Protein AF-A0A0K0EVE9-F1 (afdb_monomer_lite)

Secondary structure (DSSP, 8-state):
--------HHHHHHHHHHHHHHHHHHHHHIIIIIHHHHHHHHHHHHS-GGG-TTHHHHHHHHHHHHHHHHHHHHHHHSHHHHHHHHHHHHHHHTTSS--------HHHHHHHHHHHHHHHHHHHHS--

pLDDT: mean 76.62, std 13.58, range [41.25, 90.31]

Structure (mmCIF, N/CA/C/O backbone):
data_AF-A0A0K0EVE9-F1
#
_entry.id   AF-A0A0K0EVE9-F1
#
loop_
_atom_site.group_PDB
_atom_site.id
_atom_site.type_symbol
_atom_site.label_atom_id
_atom_site.label_alt_id
_at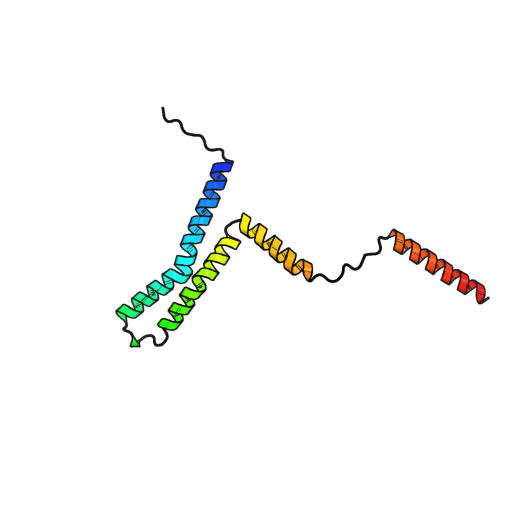om_site.label_comp_id
_atom_site.label_asym_id
_atom_site.label_entity_id
_atom_site.label_seq_id
_atom_site.pdbx_PDB_ins_code
_atom_site.Cartn_x
_atom_site.Cartn_y
_atom_site.Cartn_z
_atom_site.occupancy
_atom_site.B_iso_or_equiv
_atom_site.auth_seq_id
_atom_site.auth_comp_id
_atom_site.auth_asym_id
_atom_site.auth_atom_id
_atom_site.pdbx_PDB_model_num
ATOM 1 N N . MET A 1 1 ? -26.402 35.924 -3.693 1.00 41.25 1 MET A N 1
ATOM 2 C CA . MET A 1 1 ? -26.309 35.296 -2.356 1.00 41.25 1 MET A CA 1
ATOM 3 C C . MET A 1 1 ? -25.661 33.930 -2.513 1.00 41.25 1 MET A C 1
ATOM 5 O O . MET A 1 1 ? -26.266 33.053 -3.114 1.00 41.25 1 MET A O 1
ATOM 9 N N . LYS A 1 2 ? -24.405 33.773 -2.079 1.00 42.84 2 LYS A N 1
ATOM 10 C CA . LYS A 1 2 ? -23.752 32.460 -2.002 1.00 42.84 2 LYS A CA 1
ATOM 11 C C . LYS A 1 2 ? -24.216 31.809 -0.702 1.00 42.84 2 LYS A C 1
ATOM 13 O O . LYS A 1 2 ? -23.848 32.276 0.367 1.00 42.84 2 LYS A O 1
ATOM 18 N N . ASN A 1 3 ? -25.044 30.775 -0.805 1.00 46.72 3 ASN A N 1
ATOM 19 C CA . ASN A 1 3 ? -25.341 29.902 0.325 1.00 46.72 3 ASN A CA 1
ATOM 20 C C . ASN A 1 3 ? -24.094 29.055 0.585 1.00 46.72 3 ASN A C 1
ATOM 22 O O . ASN A 1 3 ? -23.925 27.988 -0.004 1.00 46.72 3 ASN A O 1
ATOM 26 N N . GLU A 1 4 ? -23.178 29.561 1.407 1.00 52.81 4 GLU A N 1
ATOM 27 C CA . GLU A 1 4 ? -22.106 28.739 1.950 1.00 52.81 4 GLU A CA 1
ATOM 28 C C . GLU A 1 4 ? -22.746 27.740 2.912 1.00 52.81 4 GLU A C 1
ATOM 30 O O . GLU A 1 4 ? -23.161 28.078 4.016 1.00 52.81 4 GLU A O 1
ATOM 35 N N . ILE A 1 5 ? -22.892 26.498 2.449 1.00 59.31 5 ILE A N 1
ATOM 36 C CA . ILE A 1 5 ? -23.259 25.370 3.299 1.00 59.31 5 ILE A CA 1
ATOM 37 C C . ILE A 1 5 ? -22.110 25.208 4.293 1.00 59.31 5 ILE A C 1
ATOM 39 O O . ILE A 1 5 ? -21.059 24.643 3.977 1.00 59.31 5 ILE A O 1
ATOM 43 N N . GLU A 1 6 ? -22.288 25.773 5.481 1.00 63.25 6 GLU A N 1
ATOM 44 C CA . GLU A 1 6 ? -21.277 25.790 6.522 1.00 63.25 6 GLU A CA 1
ATOM 45 C C . GLU A 1 6 ? -21.091 24.361 7.055 1.00 63.25 6 GLU A C 1
ATOM 47 O O . GLU A 1 6 ? -21.833 23.858 7.899 1.00 63.25 6 GLU A O 1
ATOM 52 N N . MET A 1 7 ? -20.119 23.637 6.492 1.00 67.81 7 MET A N 1
ATOM 53 C CA . MET A 1 7 ? -19.793 22.292 6.956 1.00 67.81 7 MET A CA 1
ATOM 54 C C . MET A 1 7 ? -19.325 22.336 8.413 1.00 67.81 7 MET A C 1
ATOM 56 O O . MET A 1 7 ? -18.347 23.016 8.739 1.00 67.81 7 MET A O 1
ATOM 60 N N . SER A 1 8 ? -19.971 21.526 9.259 1.00 79.25 8 SER A N 1
ATOM 61 C CA . SER A 1 8 ? -19.568 21.296 10.649 1.00 79.25 8 SER A CA 1
ATOM 62 C C . SER A 1 8 ? -18.069 20.983 10.758 1.00 79.25 8 SER A C 1
ATOM 64 O O . SER A 1 8 ? -17.505 20.244 9.944 1.00 79.25 8 SER A O 1
ATOM 66 N N . SER A 1 9 ? -17.418 21.502 11.803 1.00 79.31 9 SER A N 1
ATOM 67 C CA . SER A 1 9 ? -15.989 21.290 12.088 1.00 79.31 9 SER A CA 1
ATOM 68 C C . SER A 1 9 ? -15.593 19.807 12.120 1.00 79.31 9 SER A C 1
ATOM 70 O O . SER A 1 9 ? -14.509 19.441 11.662 1.00 79.31 9 SER A O 1
ATOM 72 N N . LYS A 1 10 ? -16.499 18.927 12.569 1.00 80.69 10 LYS A N 1
ATOM 73 C CA . LYS A 1 10 ? -16.309 17.466 12.556 1.00 80.69 10 LYS A CA 1
ATOM 74 C C . LYS A 1 10 ? -16.220 16.903 11.135 1.00 80.69 10 LYS A C 1
ATOM 76 O O . LYS A 1 10 ? -15.371 16.054 10.869 1.00 80.69 10 LYS A O 1
ATOM 81 N N . THR A 1 11 ? -17.048 17.400 10.218 1.00 82.62 11 THR A N 1
ATOM 82 C CA . THR A 1 11 ? -17.057 16.992 8.807 1.00 82.62 11 THR A CA 1
ATOM 83 C C . THR A 1 11 ? -15.786 17.445 8.097 1.00 82.62 11 THR A C 1
ATOM 85 O O . THR A 1 11 ? -15.183 16.658 7.372 1.00 82.62 11 THR A O 1
ATOM 88 N N . LYS A 1 12 ? -15.311 18.669 8.370 1.00 82.75 12 LYS A N 1
ATOM 89 C CA . LYS A 1 12 ? -14.039 19.180 7.826 1.00 82.75 12 LYS A CA 1
ATOM 90 C C . LYS A 1 12 ? -12.844 18.331 8.273 1.00 82.75 12 LYS A C 1
ATOM 92 O O . LYS A 1 12 ? -11.998 17.982 7.453 1.00 82.75 12 LYS A O 1
ATOM 97 N N . LEU A 1 13 ? -12.793 17.942 9.549 1.00 85.50 13 LEU A N 1
ATOM 98 C CA . LEU A 1 13 ? -11.741 17.063 10.074 1.00 85.50 13 LEU A CA 1
ATOM 99 C C . LEU A 1 13 ? -11.790 15.659 9.458 1.00 85.50 13 LEU A C 1
ATOM 101 O O . LEU A 1 13 ? -10.747 15.113 9.095 1.00 85.50 13 LEU A O 1
ATOM 105 N N . ALA A 1 14 ? -12.988 15.088 9.308 1.00 83.81 14 ALA A N 1
ATOM 106 C CA . ALA A 1 14 ? -13.169 13.790 8.665 1.00 83.81 14 ALA A CA 1
ATOM 107 C C . ALA A 1 14 ? -12.737 13.823 7.190 1.00 83.81 14 ALA A C 1
ATOM 109 O O . ALA A 1 14 ? -11.978 12.955 6.761 1.00 83.81 14 ALA A O 1
ATOM 110 N N . ALA A 1 15 ? -13.146 14.855 6.447 1.00 85.25 15 ALA A N 1
ATOM 111 C CA . ALA A 1 15 ? -12.751 15.060 5.058 1.00 85.25 15 ALA A CA 1
ATOM 112 C C . ALA A 1 15 ? -11.231 15.221 4.925 1.00 85.25 15 ALA A C 1
ATOM 114 O O . ALA A 1 15 ? -10.613 14.524 4.129 1.00 85.25 15 ALA A O 1
ATOM 115 N N . ASN A 1 16 ? -10.600 16.049 5.764 1.00 87.88 16 ASN A N 1
ATOM 116 C CA . ASN A 1 16 ? -9.149 16.233 5.738 1.00 87.88 16 ASN A CA 1
ATOM 117 C C . ASN A 1 16 ? -8.392 14.927 6.047 1.00 87.88 16 ASN A C 1
ATOM 119 O O . ASN A 1 16 ? -7.428 14.575 5.368 1.00 87.88 16 ASN A O 1
ATOM 123 N N . SER A 1 17 ? -8.854 14.160 7.041 1.00 85.06 17 SER A N 1
ATOM 124 C CA . SER A 1 17 ? -8.265 12.855 7.360 1.00 85.06 17 SER A CA 1
ATOM 125 C C . SER A 1 17 ? -8.426 11.854 6.215 1.00 85.06 17 SER A C 1
ATOM 127 O O . SER A 1 17 ? -7.517 11.052 5.981 1.00 85.06 17 SER A O 1
ATOM 129 N N . PHE A 1 18 ? -9.561 11.876 5.516 1.00 87.06 18 PHE A N 1
ATOM 130 C CA . PHE A 1 18 ? -9.809 11.021 4.361 1.00 87.06 18 PHE A CA 1
ATOM 131 C C . PHE A 1 18 ? -8.907 11.406 3.186 1.00 87.06 18 PHE A C 1
ATOM 133 O O . PHE A 1 18 ? -8.189 10.550 2.678 1.00 87.06 18 PHE A O 1
ATOM 140 N N . THR A 1 19 ? -8.850 12.690 2.827 1.00 88.75 19 THR A N 1
ATOM 141 C CA . THR A 1 19 ? -7.995 13.204 1.748 1.00 88.75 19 THR A CA 1
ATOM 142 C C . THR A 1 19 ? -6.526 12.894 2.005 1.00 88.75 19 THR A C 1
ATOM 144 O O . THR A 1 19 ? -5.839 12.383 1.124 1.00 88.75 19 THR A O 1
ATOM 147 N N . ARG A 1 20 ? -6.039 13.113 3.233 1.00 88.19 20 ARG A N 1
ATOM 148 C CA . ARG A 1 20 ? -4.669 12.744 3.610 1.00 88.19 20 ARG A CA 1
ATOM 149 C C . ARG A 1 20 ? -4.421 11.248 3.433 1.00 88.19 20 ARG A C 1
ATOM 151 O O . ARG A 1 20 ? -3.375 10.863 2.921 1.00 88.19 20 ARG A O 1
ATOM 158 N N . SER A 1 21 ? -5.373 10.413 3.847 1.00 86.38 21 SER A N 1
ATOM 159 C CA . SER A 1 21 ? -5.256 8.961 3.696 1.00 86.38 21 SER A CA 1
ATOM 160 C C . SER A 1 21 ? -5.196 8.566 2.224 1.00 86.38 21 SER A C 1
ATOM 162 O O . SER A 1 21 ? -4.306 7.810 1.852 1.00 86.38 21 SER A O 1
ATOM 164 N N . PHE A 1 22 ? -6.075 9.145 1.401 1.00 88.12 22 PHE A N 1
ATOM 165 C CA . PHE A 1 22 ? -6.144 8.927 -0.040 1.00 88.12 22 PHE A CA 1
ATOM 166 C C . PHE A 1 22 ? -4.823 9.276 -0.737 1.00 88.12 22 PHE A C 1
ATOM 168 O O . PHE A 1 22 ? -4.278 8.452 -1.472 1.00 88.12 22 PHE A O 1
ATOM 175 N N . ILE A 1 23 ? -4.263 10.453 -0.434 1.00 89.12 23 ILE A N 1
ATOM 176 C CA . ILE A 1 23 ? -2.971 10.898 -0.972 1.00 89.12 23 ILE A CA 1
ATOM 177 C C . ILE A 1 23 ? -1.865 9.909 -0.599 1.00 89.12 23 ILE A C 1
ATOM 179 O O . ILE A 1 23 ? -1.086 9.517 -1.461 1.00 89.12 23 ILE A O 1
ATOM 183 N N . ILE A 1 24 ? -1.807 9.458 0.657 1.00 88.81 24 ILE A N 1
ATOM 184 C CA . ILE A 1 24 ? -0.780 8.504 1.101 1.00 88.81 24 ILE A CA 1
ATOM 185 C C . ILE A 1 24 ? -0.948 7.152 0.393 1.00 88.81 24 ILE A C 1
ATOM 187 O O . ILE A 1 24 ? 0.040 6.593 -0.082 1.00 88.81 24 ILE A O 1
ATOM 191 N N . THR A 1 25 ? -2.178 6.641 0.266 1.00 87.06 25 THR A N 1
ATOM 192 C CA . THR A 1 25 ? -2.450 5.392 -0.468 1.00 87.06 25 THR A CA 1
ATOM 193 C C . THR A 1 25 ? -2.117 5.469 -1.951 1.00 87.06 25 THR A C 1
ATOM 195 O O . THR A 1 25 ? -1.794 4.440 -2.524 1.00 87.06 25 THR A O 1
ATOM 198 N N . ALA A 1 26 ? -2.158 6.649 -2.571 1.00 86.25 26 ALA A N 1
ATOM 199 C CA . ALA A 1 26 ? -1.774 6.818 -3.970 1.00 86.25 26 ALA A CA 1
ATOM 200 C C . ALA A 1 26 ? -0.261 7.048 -4.139 1.00 86.25 26 ALA A C 1
ATOM 202 O O . ALA A 1 26 ? 0.371 6.451 -5.009 1.00 86.25 26 ALA A O 1
ATOM 203 N N . ALA A 1 27 ? 0.337 7.891 -3.294 1.00 89.06 27 ALA A N 1
ATOM 204 C CA . ALA A 1 27 ? 1.728 8.311 -3.431 1.00 89.06 27 ALA A CA 1
ATOM 205 C C . ALA A 1 27 ? 2.720 7.210 -3.037 1.00 89.06 27 ALA A C 1
ATOM 207 O O . ALA A 1 27 ? 3.693 6.965 -3.746 1.00 89.06 27 ALA A O 1
ATOM 208 N N . VAL A 1 28 ? 2.492 6.524 -1.915 1.00 88.44 28 VAL A N 1
ATOM 209 C CA . VAL A 1 28 ? 3.469 5.563 -1.379 1.00 88.44 28 VAL A CA 1
ATOM 210 C C . VAL A 1 28 ? 3.724 4.383 -2.333 1.00 88.44 28 VAL A C 1
ATOM 212 O O . VAL A 1 28 ? 4.893 4.090 -2.589 1.00 88.44 28 VAL A O 1
ATOM 215 N N . PRO A 1 29 ? 2.709 3.730 -2.931 1.00 87.38 29 PRO A N 1
ATOM 216 C CA . PRO A 1 29 ? 2.947 2.649 -3.892 1.00 87.38 29 PRO A CA 1
ATOM 217 C C . PRO A 1 29 ? 3.664 3.134 -5.152 1.00 87.38 29 PRO A C 1
ATOM 219 O O . PRO A 1 29 ? 4.504 2.418 -5.698 1.00 87.38 29 PRO A O 1
ATOM 222 N N . PHE A 1 30 ? 3.375 4.364 -5.590 1.00 88.50 30 PHE A N 1
ATOM 223 C CA . PHE A 1 30 ? 4.068 4.978 -6.715 1.00 88.50 30 PHE A CA 1
ATOM 224 C C . PHE A 1 30 ? 5.562 5.147 -6.423 1.00 88.50 30 PHE A C 1
ATOM 226 O O . PHE A 1 30 ? 6.383 4.748 -7.241 1.00 88.50 30 PHE A O 1
ATOM 233 N N . PHE A 1 31 ? 5.941 5.651 -5.247 1.00 89.25 31 PHE A N 1
ATOM 234 C CA . PHE A 1 31 ? 7.357 5.811 -4.902 1.00 89.25 31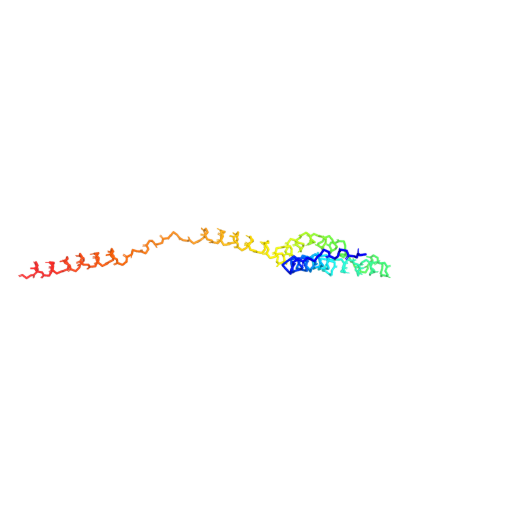 PHE A CA 1
ATOM 235 C C . PHE A 1 31 ? 8.080 4.483 -4.652 1.00 89.25 31 PHE A C 1
ATOM 237 O O . PHE A 1 31 ? 9.249 4.364 -5.004 1.00 89.25 31 PHE A O 1
ATOM 244 N N . ILE A 1 32 ? 7.411 3.484 -4.069 1.00 87.75 32 ILE A N 1
ATOM 245 C CA . ILE A 1 32 ? 8.052 2.201 -3.735 1.00 87.75 32 ILE A CA 1
ATOM 246 C C . ILE A 1 32 ? 8.151 1.271 -4.948 1.00 87.75 32 ILE A C 1
ATOM 248 O O . ILE A 1 32 ? 9.138 0.557 -5.082 1.00 87.75 32 ILE A O 1
ATOM 252 N N . VAL A 1 33 ? 7.142 1.248 -5.821 1.00 88.62 33 VAL A N 1
ATOM 253 C CA . VAL A 1 33 ? 7.083 0.312 -6.957 1.00 88.62 33 VAL A CA 1
ATOM 254 C C . VAL A 1 33 ? 7.191 1.045 -8.289 1.00 88.62 33 VAL A C 1
ATOM 256 O O . VAL A 1 33 ? 7.982 0.653 -9.142 1.00 88.62 33 VAL A O 1
ATOM 259 N N . GLY A 1 34 ? 6.438 2.131 -8.468 1.00 88.12 34 GLY A N 1
ATOM 260 C CA . GLY A 1 34 ? 6.404 2.884 -9.725 1.00 88.12 34 GLY A CA 1
ATOM 261 C C . GLY A 1 34 ? 7.743 3.531 -10.085 1.00 88.12 34 GLY A C 1
ATOM 262 O O . GLY A 1 34 ? 8.214 3.369 -11.208 1.00 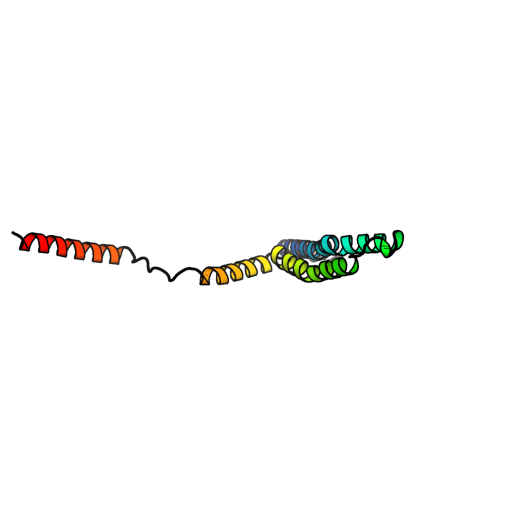88.12 34 GLY A O 1
ATOM 263 N N . LEU A 1 35 ? 8.388 4.216 -9.137 1.00 90.31 35 LEU A N 1
ATOM 264 C CA . LEU A 1 35 ? 9.651 4.917 -9.374 1.00 90.31 35 LEU A CA 1
ATOM 265 C C . LEU A 1 35 ? 10.795 3.945 -9.732 1.00 90.31 35 LEU A C 1
ATOM 267 O O . LEU A 1 35 ? 11.448 4.182 -10.749 1.00 90.31 35 LEU A O 1
ATOM 271 N N . PRO A 1 36 ? 11.015 2.820 -9.015 1.00 88.81 36 PRO A N 1
ATOM 272 C CA . PRO A 1 36 ? 12.004 1.827 -9.438 1.00 88.81 36 PRO A CA 1
ATOM 273 C C . PRO A 1 36 ? 11.727 1.241 -10.822 1.00 88.81 36 PRO A C 1
ATOM 275 O O . PRO A 1 36 ? 12.655 1.102 -11.612 1.00 88.81 36 PRO A O 1
ATOM 278 N N . LEU A 1 37 ? 10.464 0.940 -11.151 1.00 88.31 37 LEU A N 1
ATOM 279 C CA . LEU A 1 37 ? 10.097 0.439 -12.480 1.00 88.31 37 LEU A CA 1
ATOM 280 C C . LEU A 1 37 ? 10.370 1.469 -13.580 1.00 88.31 37 LEU A C 1
ATOM 282 O O . LEU A 1 37 ? 10.839 1.105 -14.658 1.00 88.31 37 LEU A O 1
ATOM 286 N N . PHE A 1 38 ? 10.115 2.748 -13.311 1.00 89.38 38 PHE A N 1
ATOM 287 C CA . PHE A 1 38 ? 10.409 3.832 -14.242 1.00 89.38 38 PHE A CA 1
ATOM 288 C C . PHE A 1 38 ? 11.916 3.968 -14.493 1.00 89.38 38 PHE A C 1
ATOM 290 O O . PHE A 1 38 ? 12.346 3.999 -15.644 1.00 89.38 38 PHE A O 1
ATOM 297 N N . VAL A 1 39 ? 12.726 3.955 -13.430 1.00 87.94 39 VAL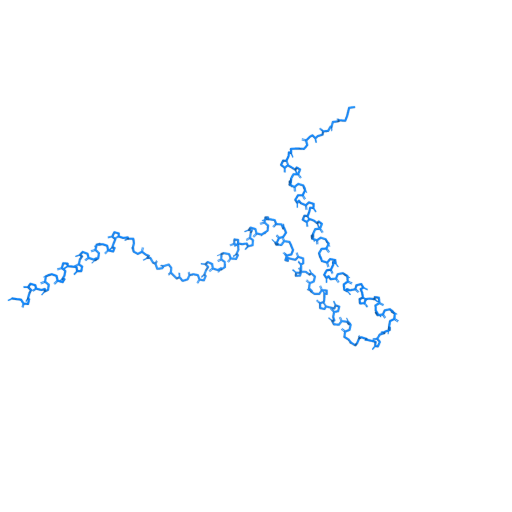 A N 1
ATOM 298 C CA . VAL A 1 39 ? 14.196 4.000 -13.525 1.00 87.94 39 VAL A CA 1
ATOM 299 C C . VAL A 1 39 ? 14.735 2.795 -14.295 1.00 87.94 39 VAL A C 1
ATOM 301 O O . VAL A 1 39 ? 15.526 2.961 -15.220 1.00 87.94 39 VAL A O 1
ATOM 304 N N . LEU A 1 40 ? 14.262 1.592 -13.967 1.00 85.06 40 LEU A N 1
ATOM 305 C CA . LEU A 1 40 ? 14.601 0.359 -14.679 1.00 85.06 40 LEU A CA 1
ATOM 306 C C . LEU A 1 40 ? 14.244 0.467 -16.172 1.00 85.06 40 LEU A C 1
ATOM 308 O O . LEU A 1 40 ? 15.047 0.124 -17.037 1.00 85.06 40 LEU A O 1
ATOM 312 N N . SER A 1 41 ? 13.071 1.010 -16.497 1.00 83.75 41 SER A N 1
ATOM 313 C CA . SER A 1 41 ? 12.648 1.202 -17.890 1.00 83.75 41 SER A CA 1
ATOM 314 C C . SER A 1 41 ? 13.580 2.150 -18.651 1.00 83.75 41 SER A C 1
ATOM 316 O O . SER A 1 41 ? 13.983 1.837 -19.768 1.00 83.75 41 SER A O 1
ATOM 318 N N . ILE A 1 42 ? 13.984 3.268 -18.037 1.00 87.44 42 ILE A N 1
ATOM 319 C CA . ILE A 1 42 ? 14.961 4.200 -18.618 1.00 87.44 42 ILE A CA 1
ATOM 320 C C . ILE A 1 42 ? 16.296 3.489 -18.854 1.00 87.44 42 ILE A C 1
ATOM 322 O O . ILE A 1 42 ? 16.815 3.519 -19.966 1.00 87.44 42 ILE A O 1
ATOM 326 N N . ILE A 1 43 ? 16.835 2.795 -17.849 1.00 84.44 43 ILE A N 1
ATOM 327 C CA . ILE A 1 43 ? 18.118 2.085 -17.976 1.00 84.44 43 ILE A CA 1
ATOM 328 C C . ILE A 1 43 ? 18.066 1.082 -19.133 1.00 84.44 43 ILE A C 1
ATOM 330 O O . ILE A 1 43 ? 18.985 1.040 -19.950 1.00 84.44 43 ILE A O 1
ATOM 334 N N . SER A 1 44 ? 16.967 0.334 -19.259 1.00 80.44 44 SER A N 1
ATOM 335 C CA . SER A 1 44 ? 16.779 -0.625 -20.349 1.00 80.44 44 SER A CA 1
ATOM 336 C C . SER A 1 44 ? 16.744 0.025 -21.737 1.00 80.44 44 SER A C 1
ATOM 338 O O . SER A 1 44 ? 17.152 -0.622 -22.702 1.00 80.44 44 SER A O 1
ATOM 340 N N . ILE A 1 45 ? 16.236 1.255 -21.859 1.00 83.25 45 ILE A N 1
ATOM 341 C CA . ILE A 1 45 ? 16.184 1.990 -23.131 1.00 83.25 45 ILE A CA 1
ATOM 342 C C . ILE A 1 45 ? 17.577 2.514 -23.505 1.00 83.25 45 ILE A C 1
ATOM 344 O O . ILE A 1 45 ? 17.991 2.363 -24.650 1.00 83.25 45 ILE A O 1
ATOM 348 N N . TYR A 1 46 ? 18.311 3.096 -22.550 1.00 84.62 46 TYR A N 1
ATOM 349 C CA . TYR A 1 46 ? 19.582 3.781 -22.825 1.00 84.62 46 TYR A CA 1
ATOM 350 C C . TYR A 1 46 ? 20.804 2.853 -22.879 1.00 84.62 46 TYR A C 1
ATOM 352 O O . TYR A 1 46 ? 21.710 3.093 -23.670 1.00 84.62 46 TYR A O 1
ATOM 360 N N . PHE A 1 47 ? 20.847 1.794 -22.065 1.00 80.62 47 PHE A N 1
ATOM 361 C CA . PHE A 1 47 ? 22.018 0.911 -21.944 1.00 80.62 47 PHE A CA 1
ATOM 362 C C . PHE A 1 47 ? 21.850 -0.439 -22.658 1.00 80.62 47 PHE A C 1
ATOM 364 O O . PHE A 1 47 ? 22.752 -1.277 -22.623 1.00 80.62 47 PHE A O 1
ATOM 371 N N . GLY A 1 48 ? 20.712 -0.661 -23.321 1.00 68.88 48 GLY A N 1
ATOM 372 C CA . GLY A 1 48 ? 20.423 -1.885 -24.066 1.00 68.88 48 GLY A CA 1
ATOM 373 C C . GLY A 1 48 ? 20.198 -3.126 -23.189 1.00 68.88 48 GLY A C 1
ATOM 374 O O . GLY A 1 48 ? 20.547 -3.180 -22.010 1.00 68.88 48 GLY A O 1
ATOM 375 N N . LYS A 1 49 ? 19.607 -4.170 -23.788 1.00 63.66 49 LYS A N 1
ATOM 376 C CA . LYS A 1 49 ? 19.181 -5.405 -23.092 1.00 63.66 49 LYS A CA 1
ATOM 377 C C . LYS A 1 49 ? 20.315 -6.177 -22.397 1.00 63.66 49 LYS A C 1
ATOM 379 O O . LYS A 1 49 ? 20.041 -6.924 -21.465 1.00 63.66 49 LYS A O 1
ATOM 384 N N . ASN A 1 50 ? 21.566 -5.996 -22.822 1.00 62.66 50 ASN A N 1
ATOM 385 C CA . ASN A 1 50 ? 22.704 -6.788 -22.337 1.00 62.66 50 ASN A CA 1
ATOM 386 C C . ASN A 1 50 ? 23.297 -6.284 -21.014 1.00 62.66 50 ASN A C 1
ATOM 388 O O . ASN A 1 50 ? 24.056 -7.009 -20.378 1.00 62.66 50 ASN A O 1
ATOM 392 N N . SER A 1 51 ? 22.942 -5.075 -20.578 1.00 60.59 51 SER A N 1
ATOM 393 C CA . SER A 1 51 ? 23.518 -4.468 -19.374 1.00 60.59 51 SER A CA 1
ATOM 394 C C . SER A 1 51 ? 22.915 -5.009 -18.073 1.00 60.59 51 SER A C 1
ATOM 396 O O . SER A 1 51 ? 23.482 -4.800 -17.004 1.00 60.59 51 SER A O 1
ATOM 398 N N . VAL A 1 52 ? 21.772 -5.713 -18.129 1.00 60.47 52 VAL A N 1
ATOM 399 C CA . VAL A 1 52 ? 21.06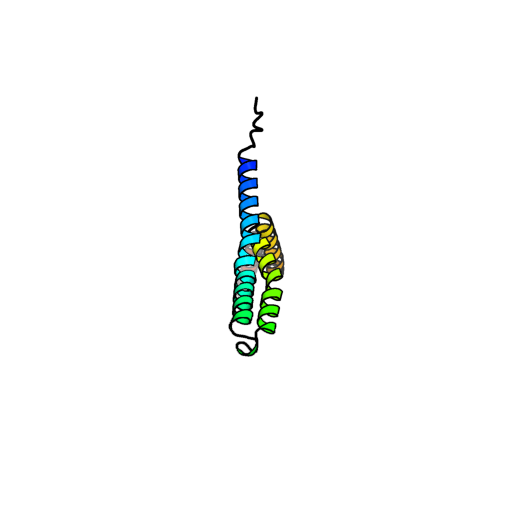7 -6.176 -16.923 1.00 60.47 52 VAL A CA 1
ATOM 400 C C . VAL A 1 52 ? 20.365 -7.521 -17.155 1.00 60.47 52 VAL A C 1
ATOM 402 O O . VAL A 1 52 ? 19.175 -7.596 -17.449 1.00 60.47 52 VAL A O 1
ATOM 405 N N . VAL A 1 53 ? 21.106 -8.612 -16.970 1.00 56.81 53 VAL A N 1
ATOM 406 C CA . VAL A 1 53 ? 20.666 -10.003 -17.216 1.00 56.81 53 VAL A CA 1
ATOM 407 C C . VAL A 1 53 ? 19.461 -10.438 -16.351 1.00 56.81 53 VAL A C 1
ATOM 409 O O . VAL A 1 53 ? 18.738 -11.358 -16.720 1.00 56.81 53 VAL A O 1
ATOM 412 N N . HIS A 1 54 ? 19.161 -9.737 -15.250 1.00 66.50 54 HIS A N 1
ATOM 413 C CA . HIS A 1 54 ? 18.071 -10.079 -14.313 1.00 66.50 54 HIS A CA 1
ATOM 414 C C . HIS A 1 54 ? 16.861 -9.125 -14.335 1.00 66.50 54 HIS A C 1
ATOM 416 O O . HIS A 1 54 ? 15.983 -9.203 -13.474 1.00 66.50 54 HIS A O 1
ATOM 422 N N . HIS A 1 55 ? 16.788 -8.210 -15.303 1.00 71.31 55 HIS A N 1
ATOM 423 C CA . HIS A 1 55 ? 15.772 -7.151 -15.345 1.00 71.31 55 HIS A CA 1
ATOM 424 C C . HIS A 1 55 ? 14.305 -7.650 -15.292 1.00 71.31 55 HIS A C 1
ATOM 426 O O . HIS A 1 55 ? 13.511 -7.071 -14.544 1.00 71.31 55 HIS A O 1
ATOM 432 N N . PRO A 1 56 ? 13.911 -8.727 -16.006 1.00 74.62 56 PRO A N 1
ATOM 433 C CA . PRO A 1 56 ? 12.525 -9.204 -15.999 1.00 74.62 56 PRO A CA 1
ATOM 434 C C . PRO A 1 56 ? 12.092 -9.771 -14.642 1.00 74.62 56 PRO A C 1
ATOM 436 O O . PRO A 1 56 ? 10.983 -9.503 -14.183 1.00 74.62 56 PRO A O 1
ATOM 439 N N . GLU A 1 57 ? 12.969 -10.516 -13.966 1.00 83.81 57 GLU A N 1
ATOM 440 C CA . GLU A 1 57 ? 12.660 -11.109 -12.661 1.00 83.81 57 GLU A CA 1
ATOM 441 C C . GLU A 1 57 ? 12.486 -10.043 -11.579 1.00 83.81 57 GLU A C 1
ATOM 443 O O . GLU A 1 57 ? 11.571 -10.131 -10.759 1.00 83.81 57 GLU A O 1
ATOM 448 N N . VAL A 1 58 ? 13.335 -9.011 -11.588 1.00 82.19 58 VAL A N 1
ATOM 449 C CA . VAL A 1 58 ? 13.249 -7.892 -10.640 1.00 82.19 58 VAL A CA 1
ATOM 450 C C . VAL A 1 58 ? 11.949 -7.112 -10.842 1.00 82.19 58 VAL A C 1
ATOM 452 O O . VAL A 1 58 ? 11.273 -6.798 -9.862 1.00 82.19 58 VAL A O 1
ATOM 455 N N . ILE A 1 59 ? 11.547 -6.870 -12.095 1.00 83.44 59 ILE A N 1
ATOM 456 C CA . ILE A 1 59 ? 10.269 -6.224 -12.431 1.00 83.44 59 ILE A CA 1
ATOM 457 C C . ILE A 1 59 ? 9.085 -7.052 -11.918 1.00 83.44 59 ILE A C 1
ATOM 459 O O . ILE A 1 59 ? 8.208 -6.509 -11.248 1.00 83.44 59 ILE A O 1
ATOM 463 N N . ILE A 1 60 ? 9.067 -8.363 -12.184 1.00 85.75 60 ILE A N 1
ATOM 464 C CA . ILE A 1 60 ? 7.982 -9.254 -11.744 1.00 85.75 60 ILE A CA 1
ATOM 465 C C . ILE A 1 60 ? 7.889 -9.279 -10.214 1.00 85.75 60 ILE A C 1
ATOM 467 O O . ILE A 1 60 ? 6.794 -9.164 -9.662 1.00 85.75 60 ILE A O 1
ATOM 471 N N . ARG A 1 61 ? 9.025 -9.361 -9.509 1.00 87.00 61 ARG A N 1
ATOM 472 C CA . ARG A 1 61 ? 9.057 -9.326 -8.039 1.00 87.00 61 ARG A CA 1
ATOM 473 C C . ARG A 1 61 ? 8.543 -7.991 -7.495 1.00 87.00 61 ARG A C 1
ATOM 475 O O . ARG A 1 61 ? 7.696 -7.998 -6.604 1.00 87.00 61 ARG A O 1
ATOM 482 N N . LEU A 1 62 ? 8.973 -6.860 -8.054 1.00 86.38 62 LEU A N 1
ATOM 483 C CA . LEU A 1 62 ? 8.485 -5.529 -7.667 1.00 86.38 62 LEU A CA 1
ATOM 484 C C . LEU A 1 62 ? 6.976 -5.376 -7.894 1.00 86.38 62 LEU A C 1
ATOM 486 O O . LEU A 1 62 ? 6.268 -4.892 -7.012 1.00 86.38 62 LEU A O 1
ATOM 490 N N . LEU A 1 63 ? 6.465 -5.847 -9.034 1.00 86.38 63 LEU A N 1
ATOM 491 C CA . LEU A 1 63 ? 5.031 -5.849 -9.326 1.00 86.38 63 LEU A CA 1
ATOM 492 C C . LEU A 1 63 ? 4.255 -6.728 -8.339 1.00 86.38 63 LEU A C 1
ATOM 494 O O . LEU A 1 63 ? 3.214 -6.307 -7.834 1.00 86.38 63 LEU A O 1
ATOM 498 N N . SER A 1 64 ? 4.785 -7.905 -7.996 1.00 88.25 64 SER A N 1
ATOM 499 C CA . SER A 1 64 ? 4.153 -8.821 -7.038 1.00 88.25 64 SER A CA 1
ATOM 500 C C . SER A 1 64 ? 4.070 -8.256 -5.613 1.00 88.25 64 SER A C 1
ATOM 502 O O . SER A 1 64 ? 3.180 -8.630 -4.852 1.00 88.25 64 SER A O 1
ATOM 504 N N . LEU A 1 65 ? 4.947 -7.309 -5.258 1.00 86.94 65 LEU A N 1
ATOM 505 C CA . LEU A 1 65 ? 4.922 -6.623 -3.964 1.00 86.94 65 LEU A CA 1
ATOM 506 C C . LEU A 1 65 ? 3.858 -5.519 -3.894 1.00 86.94 65 LEU A C 1
ATOM 508 O O . LEU A 1 65 ? 3.448 -5.147 -2.792 1.00 86.94 65 LEU A O 1
ATOM 512 N N . SER A 1 66 ? 3.370 -5.009 -5.031 1.00 85.50 66 SER A N 1
ATOM 513 C CA . SER A 1 66 ? 2.419 -3.888 -5.066 1.00 85.50 66 SER A CA 1
ATOM 514 C C . SER A 1 66 ? 1.120 -4.157 -4.280 1.00 85.50 66 SER A C 1
ATOM 516 O O . SER A 1 66 ? 0.771 -3.334 -3.424 1.00 85.50 66 SER A O 1
ATOM 518 N N . PRO A 1 67 ? 0.435 -5.312 -4.434 1.00 87.69 67 PRO A N 1
ATOM 519 C CA . PRO A 1 67 ? -0.759 -5.620 -3.643 1.00 87.69 67 PRO A CA 1
ATOM 520 C C . PRO A 1 67 ? -0.480 -5.704 -2.137 1.00 87.69 67 PRO A C 1
ATOM 522 O O . PRO A 1 67 ? -1.308 -5.286 -1.322 1.00 87.69 67 PRO A O 1
ATOM 525 N N . MET A 1 68 ? 0.696 -6.213 -1.757 1.00 88.81 68 MET A N 1
ATOM 526 C CA . MET A 1 68 ? 1.103 -6.331 -0.357 1.00 88.81 68 MET A CA 1
ATOM 527 C C . MET A 1 68 ? 1.335 -4.952 0.266 1.00 88.81 68 MET A C 1
ATOM 529 O O . MET A 1 68 ? 0.813 -4.665 1.344 1.00 88.81 68 MET A O 1
ATOM 533 N N . ILE A 1 69 ? 2.051 -4.073 -0.439 1.00 87.69 69 ILE A N 1
ATOM 534 C CA . ILE A 1 69 ? 2.299 -2.688 -0.024 1.00 87.69 69 ILE A CA 1
ATOM 535 C C . ILE A 1 69 ? 0.972 -1.934 0.129 1.00 87.69 69 ILE A C 1
ATOM 537 O O . ILE A 1 69 ? 0.735 -1.330 1.175 1.00 87.69 69 ILE A O 1
ATOM 541 N N . ASN A 1 70 ? 0.067 -2.038 -0.848 1.00 86.62 70 ASN A N 1
ATOM 542 C CA . ASN A 1 70 ? -1.261 -1.419 -0.776 1.00 86.62 70 ASN A CA 1
ATOM 543 C C . ASN A 1 70 ? -2.054 -1.894 0.443 1.00 86.62 70 ASN A C 1
ATOM 545 O O . ASN A 1 70 ? -2.616 -1.079 1.176 1.00 86.62 70 ASN A O 1
ATOM 549 N N . SER A 1 71 ? -2.059 -3.202 0.694 1.00 87.88 71 SER A N 1
ATOM 550 C CA . SER A 1 71 ? -2.764 -3.790 1.834 1.00 87.88 71 SER A CA 1
ATOM 551 C C . SER A 1 71 ? -2.215 -3.273 3.166 1.00 87.88 71 SER A C 1
ATOM 553 O O . SER A 1 71 ? -2.987 -2.890 4.047 1.00 87.88 71 SER A O 1
ATOM 555 N N . LEU A 1 72 ? -0.888 -3.186 3.306 1.00 88.25 72 LEU A N 1
ATOM 556 C CA . LEU A 1 72 ? -0.245 -2.643 4.504 1.00 88.25 72 LEU A CA 1
ATOM 557 C C . LEU A 1 72 ? -0.602 -1.168 4.714 1.00 88.25 72 LEU A C 1
ATOM 559 O O . LEU A 1 72 ? -1.002 -0.783 5.813 1.00 88.25 72 LEU A O 1
ATOM 563 N N . ILE A 1 73 ? -0.530 -0.344 3.668 1.00 89.00 73 ILE A N 1
ATOM 564 C CA . ILE A 1 73 ? -0.866 1.081 3.765 1.00 89.00 73 ILE A CA 1
ATOM 565 C C . ILE A 1 73 ? -2.327 1.256 4.191 1.00 89.00 73 ILE A C 1
ATOM 567 O O . ILE A 1 73 ? -2.607 2.012 5.120 1.00 89.00 73 ILE A O 1
ATOM 571 N N . ILE A 1 74 ? -3.258 0.516 3.586 1.00 86.88 74 ILE A N 1
ATOM 572 C CA . ILE A 1 74 ? -4.688 0.564 3.927 1.00 86.88 74 ILE A CA 1
ATOM 573 C C . ILE A 1 74 ? -4.930 0.192 5.395 1.00 86.88 74 ILE A C 1
ATOM 575 O O . ILE A 1 74 ? -5.782 0.800 6.049 1.00 86.88 74 ILE A O 1
ATOM 579 N N . ILE A 1 75 ? -4.189 -0.781 5.931 1.00 88.75 75 ILE A N 1
ATOM 580 C CA . ILE A 1 75 ? -4.290 -1.196 7.335 1.00 88.75 75 ILE A CA 1
ATOM 581 C C . ILE A 1 75 ? -3.767 -0.104 8.278 1.00 88.75 75 ILE A C 1
ATOM 583 O O . ILE A 1 75 ? -4.407 0.177 9.292 1.00 88.75 75 ILE A O 1
ATOM 587 N N . PHE A 1 76 ? -2.622 0.514 7.975 1.00 85.12 76 PHE A N 1
ATOM 588 C CA . PHE A 1 76 ? -1.953 1.435 8.902 1.00 85.12 76 PHE A CA 1
ATOM 589 C C . PHE A 1 76 ? -2.419 2.891 8.799 1.00 85.12 76 PHE A C 1
ATOM 591 O O . PHE A 1 76 ? -2.457 3.586 9.820 1.00 85.12 76 PHE A O 1
ATOM 598 N N . VAL A 1 77 ? -2.791 3.353 7.604 1.00 84.69 77 VAL A N 1
ATOM 599 C CA . VAL A 1 77 ? -3.182 4.746 7.343 1.00 84.69 77 VAL A CA 1
ATOM 600 C C . VAL A 1 77 ? -4.632 5.000 7.746 1.00 84.69 77 VAL A C 1
ATOM 602 O O . VAL A 1 77 ? -4.928 6.004 8.396 1.00 84.69 77 VAL A O 1
ATOM 605 N N . ILE A 1 78 ? -5.545 4.076 7.437 1.00 84.00 78 ILE A N 1
ATOM 606 C CA . ILE A 1 78 ? -6.959 4.233 7.790 1.00 84.00 78 ILE A CA 1
ATOM 607 C C . ILE A 1 78 ? -7.158 3.802 9.244 1.00 84.00 78 ILE A C 1
ATOM 609 O O . ILE A 1 78 ? -7.094 2.624 9.596 1.00 84.00 78 ILE A O 1
ATOM 613 N N . SER A 1 79 ? -7.461 4.771 10.109 1.00 80.12 79 SER A N 1
ATOM 614 C CA . SER A 1 79 ? -7.610 4.548 11.554 1.00 80.12 79 SER A CA 1
ATOM 615 C C . SER A 1 79 ? -8.664 3.489 11.920 1.00 80.12 79 SER A C 1
ATOM 617 O O . SER A 1 79 ? -8.483 2.763 12.902 1.00 80.12 79 SER A O 1
ATOM 619 N N . SER A 1 80 ? -9.738 3.373 11.130 1.00 81.94 80 SER A N 1
ATOM 620 C CA . SER A 1 80 ? -10.769 2.337 11.288 1.00 81.94 80 SER A CA 1
ATOM 621 C C . SER A 1 80 ? -10.198 0.936 11.050 1.00 81.94 80 SER A C 1
ATOM 623 O O . SER A 1 80 ? -10.319 0.055 11.907 1.00 81.94 80 SER A O 1
ATOM 625 N N . ASN A 1 81 ? -9.470 0.764 9.944 1.00 85.06 81 ASN A N 1
ATOM 626 C CA . ASN A 1 81 ? -8.840 -0.500 9.568 1.00 85.06 81 ASN A CA 1
ATOM 627 C C . ASN A 1 81 ? -7.781 -0.907 10.588 1.00 85.06 81 ASN A C 1
ATOM 629 O O . ASN A 1 81 ? -7.763 -2.053 11.031 1.00 85.06 81 ASN A O 1
ATOM 633 N N . ARG A 1 82 ? -6.977 0.049 11.063 1.00 85.69 82 ARG A N 1
ATOM 634 C CA . ARG A 1 82 ? -5.986 -0.178 12.117 1.00 8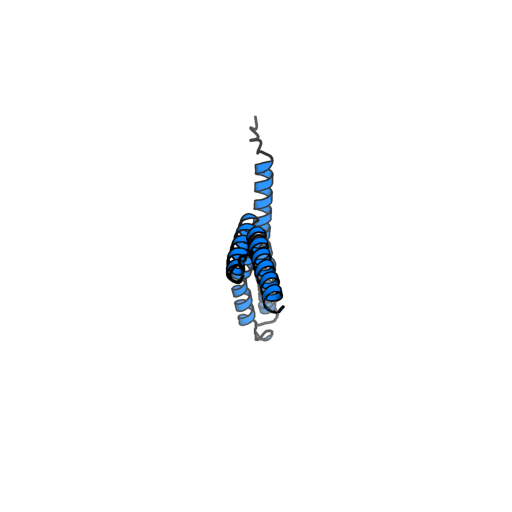5.69 82 ARG A CA 1
ATOM 635 C C . ARG A 1 82 ? -6.622 -0.747 13.385 1.00 85.69 82 ARG A C 1
ATOM 637 O O . ARG A 1 82 ? -6.132 -1.725 13.944 1.00 85.69 82 ARG A O 1
ATOM 644 N N . LYS A 1 83 ? -7.738 -0.165 13.841 1.00 87.44 83 LYS A N 1
ATOM 645 C CA . LYS A 1 83 ? -8.475 -0.657 15.020 1.00 87.44 83 LYS A CA 1
ATOM 646 C C . LYS A 1 83 ? -9.010 -2.073 14.801 1.00 87.44 83 LYS A C 1
ATOM 648 O O . LYS A 1 83 ? -8.941 -2.894 15.715 1.00 87.44 83 LYS A O 1
ATOM 653 N N . MET A 1 84 ? -9.543 -2.358 13.614 1.00 86.88 84 MET A N 1
ATOM 654 C CA . MET A 1 84 ? -10.060 -3.682 13.265 1.00 86.88 84 MET A CA 1
ATOM 655 C C . MET A 1 84 ? -8.941 -4.728 13.209 1.00 86.88 84 MET A C 1
ATOM 657 O O . MET A 1 84 ? -9.082 -5.801 13.794 1.00 86.88 84 MET A O 1
ATOM 661 N N . PHE A 1 85 ? -7.802 -4.380 12.612 1.00 88.62 85 PHE A N 1
ATOM 662 C CA . PHE A 1 85 ? -6.612 -5.220 12.556 1.00 88.62 85 PHE A CA 1
ATOM 663 C C . PHE A 1 85 ? -6.074 -5.540 13.954 1.00 88.62 85 PHE A C 1
ATOM 665 O O . PHE A 1 85 ? -5.892 -6.708 14.284 1.00 88.62 85 PHE A O 1
ATOM 672 N N . PHE A 1 86 ? -5.925 -4.546 14.837 1.00 87.44 86 PHE A N 1
ATOM 673 C CA . PHE A 1 86 ? -5.500 -4.801 16.219 1.00 87.44 86 PHE A CA 1
ATOM 674 C C . PHE A 1 86 ? -6.479 -5.694 16.988 1.00 87.44 86 PHE A C 1
ATOM 676 O O . PHE A 1 86 ? -6.047 -6.566 17.741 1.00 87.44 86 PHE A O 1
ATOM 683 N N . LYS A 1 87 ? -7.794 -5.526 16.791 1.00 88.94 87 LYS A N 1
ATOM 684 C CA . LYS A 1 87 ? -8.794 -6.438 17.371 1.00 88.94 87 LYS A CA 1
ATOM 685 C C . LYS A 1 87 ? -8.623 -7.864 16.846 1.00 88.94 87 LYS A C 1
ATOM 687 O O . LYS A 1 87 ? -8.702 -8.806 17.630 1.00 88.94 87 LYS A O 1
ATOM 692 N N . PHE A 1 88 ? -8.378 -8.020 15.548 1.00 88.06 88 PHE A N 1
ATOM 693 C CA . PHE A 1 88 ? -8.154 -9.316 14.917 1.00 88.06 88 PHE A CA 1
ATOM 694 C C . PHE A 1 88 ? -6.881 -9.998 15.439 1.00 88.06 88 PHE A C 1
ATOM 696 O O . PHE A 1 88 ? -6.948 -11.134 15.902 1.00 88.06 88 PHE A O 1
ATOM 703 N N . ILE A 1 89 ? -5.755 -9.281 15.487 1.00 86.81 89 ILE A N 1
ATOM 704 C CA . ILE A 1 89 ? -4.493 -9.778 16.051 1.00 86.81 89 ILE A CA 1
ATOM 705 C C . ILE A 1 89 ? -4.656 -10.142 17.530 1.00 86.81 89 ILE A C 1
ATOM 707 O O . ILE A 1 89 ? -4.241 -11.219 17.948 1.00 86.81 89 ILE A O 1
ATOM 711 N N . LYS A 1 90 ? -5.346 -9.312 18.323 1.00 85.38 90 LYS A N 1
ATOM 712 C CA . LYS A 1 90 ? -5.642 -9.627 19.729 1.00 85.38 90 LYS A CA 1
ATOM 713 C C . LYS A 1 90 ? -6.501 -10.886 19.872 1.00 85.38 90 LYS A C 1
ATOM 715 O O . LYS A 1 90 ? -6.310 -11.634 20.822 1.00 85.38 90 LYS A O 1
ATOM 720 N N . LYS A 1 91 ? -7.424 -11.148 18.941 1.00 86.81 91 LYS A N 1
ATOM 721 C CA . LYS A 1 91 ? -8.236 -12.376 18.913 1.00 86.81 91 LYS A CA 1
ATOM 722 C C . LYS A 1 91 ? -7.408 -13.608 18.528 1.00 86.81 91 LYS A C 1
ATOM 724 O O . LYS A 1 91 ? -7.664 -14.680 19.065 1.00 86.81 91 LYS A O 1
ATOM 729 N N . LEU A 1 92 ? -6.431 -13.458 17.633 1.00 84.31 92 LEU A N 1
ATOM 730 C CA . LEU A 1 92 ? -5.494 -14.526 17.272 1.00 84.31 92 LEU A CA 1
ATOM 731 C C . LEU A 1 92 ? -4.553 -14.860 18.434 1.00 84.31 92 LEU A C 1
ATOM 733 O O . LEU A 1 92 ? -4.484 -16.009 18.850 1.00 84.31 92 LEU A O 1
ATOM 737 N N . ILE A 1 93 ? -3.903 -13.852 19.019 1.00 80.69 93 ILE A N 1
ATOM 738 C CA . ILE A 1 93 ? -2.970 -14.030 20.143 1.00 80.69 93 ILE A CA 1
ATOM 739 C C . ILE A 1 93 ? -3.717 -14.455 21.413 1.00 80.69 93 ILE A C 1
ATOM 741 O O . ILE A 1 93 ? -3.254 -15.318 22.149 1.00 80.69 93 ILE A O 1
ATOM 745 N N . GLY A 1 94 ? -4.914 -13.914 21.652 1.00 64.00 94 GLY A N 1
ATOM 746 C CA . GLY A 1 94 ? -5.757 -14.270 22.795 1.00 64.00 94 GLY A CA 1
ATOM 747 C C . GLY A 1 94 ? -6.260 -15.716 22.781 1.00 64.00 94 GLY A C 1
ATOM 748 O O . GLY A 1 94 ? -6.665 -16.208 23.829 1.00 64.00 94 GLY A O 1
ATOM 749 N N . LYS A 1 95 ? -6.201 -16.415 21.637 1.00 56.84 95 LYS A N 1
ATOM 750 C CA . LYS A 1 95 ? -6.416 -17.869 21.564 1.00 56.84 95 LYS A CA 1
ATOM 751 C C . LYS A 1 95 ? -5.185 -18.688 21.980 1.00 56.84 95 LYS A C 1
ATOM 753 O O . LYS A 1 95 ? -5.350 -19.857 22.303 1.00 56.84 95 LYS A O 1
ATOM 758 N N . CYS A 1 96 ? -3.991 -18.093 22.005 1.00 51.69 96 CYS A N 1
ATOM 759 C CA . CYS A 1 96 ? -2.754 -18.741 22.456 1.00 51.69 96 CYS A CA 1
ATOM 760 C C . CYS A 1 96 ? -2.465 -18.541 23.952 1.00 51.69 96 CYS A C 1
ATOM 762 O O . CYS A 1 96 ? -1.520 -19.133 24.469 1.00 51.69 96 CYS A O 1
ATOM 764 N N . ASN A 1 97 ? -3.273 -17.751 24.668 1.00 50.25 97 ASN A N 1
ATOM 765 C CA . ASN A 1 97 ? -3.185 -17.691 26.122 1.00 50.25 97 ASN A CA 1
ATOM 766 C C . ASN A 1 97 ? -3.851 -18.938 26.709 1.00 50.25 97 ASN A C 1
ATOM 768 O O . ASN A 1 97 ? -5.076 -19.037 26.769 1.00 50.25 97 ASN A O 1
ATOM 772 N N . THR A 1 98 ? -2.980 -19.891 27.045 1.00 53.09 98 THR A N 1
ATOM 773 C CA . THR A 1 98 ? -3.037 -20.869 28.140 1.00 53.09 98 THR A CA 1
ATOM 774 C C . THR A 1 98 ? -4.345 -20.905 28.939 1.00 53.09 98 THR A C 1
ATOM 776 O O . THR A 1 98 ? -4.833 -19.854 29.363 1.00 53.09 98 THR A O 1
ATOM 779 N N . PRO A 1 99 ? -4.890 -22.113 29.213 1.00 48.41 99 PRO A N 1
ATOM 780 C CA . PRO A 1 99 ? -6.142 -22.275 29.942 1.00 48.41 99 PRO A CA 1
ATOM 781 C C . PRO A 1 99 ? -6.095 -21.407 31.186 1.00 48.41 99 PRO A C 1
ATOM 783 O O . PRO A 1 99 ? -5.149 -21.497 31.967 1.00 48.41 99 PRO A O 1
ATOM 786 N N . SER A 1 100 ? -7.092 -20.530 31.313 1.00 50.69 100 SER A N 1
ATOM 787 C CA . SER A 1 100 ? -7.249 -19.634 32.444 1.00 50.69 100 SER A CA 1
ATOM 788 C C . SER A 1 100 ? -7.049 -20.443 33.719 1.00 50.69 100 SER A C 1
ATOM 790 O O . SER A 1 100 ? -7.943 -21.194 34.123 1.00 50.69 100 SER A O 1
ATOM 792 N N . VAL A 1 101 ? -5.875 -20.321 34.339 1.00 52.84 101 VAL A N 1
ATOM 793 C CA . VAL A 1 101 ? -5.682 -20.772 35.707 1.00 52.84 101 VAL A CA 1
ATOM 794 C C . VAL A 1 101 ? -6.720 -19.969 36.465 1.00 52.84 101 VAL A C 1
ATOM 796 O O . VAL A 1 101 ? -6.610 -18.746 36.563 1.00 52.84 101 VAL A O 1
ATOM 799 N N . LYS A 1 102 ? -7.808 -20.630 36.877 1.00 53.31 102 LYS A N 1
ATOM 800 C CA . LYS A 1 102 ? -8.806 -20.043 37.760 1.00 53.31 102 LYS A CA 1
ATOM 801 C C . LYS A 1 102 ? -8.021 -19.635 38.992 1.00 53.31 102 LYS A C 1
ATOM 803 O O . LYS A 1 102 ? -7.749 -20.471 39.847 1.00 53.31 102 LYS A O 1
ATOM 808 N N . ILE A 1 103 ? -7.618 -18.368 39.048 1.00 56.50 103 ILE A N 1
ATOM 809 C CA . ILE A 1 103 ? -7.114 -17.750 40.260 1.00 56.50 103 ILE A CA 1
ATOM 810 C C . ILE A 1 103 ? -8.248 -17.962 41.246 1.00 56.50 103 ILE A C 1
ATOM 812 O O . ILE A 1 103 ? -9.335 -17.394 41.106 1.00 56.50 103 ILE A O 1
ATOM 816 N N . ILE A 1 104 ? -8.034 -18.903 42.159 1.00 56.16 104 ILE A N 1
ATOM 817 C CA . ILE A 1 104 ? -8.950 -19.185 43.242 1.00 56.16 104 ILE A CA 1
ATOM 818 C C . ILE A 1 104 ? -9.085 -17.851 43.971 1.00 56.16 104 ILE A C 1
ATOM 820 O O . ILE A 1 104 ? -8.135 -17.384 44.598 1.00 56.16 104 ILE A O 1
ATOM 824 N N . LYS A 1 105 ? -10.236 -17.185 43.798 1.00 58.88 105 LYS A N 1
ATOM 825 C CA . LYS A 1 105 ? -10.536 -15.918 44.469 1.00 58.88 105 LYS A CA 1
ATOM 826 C C . LYS A 1 105 ? -10.243 -16.100 45.958 1.00 58.88 105 LYS A C 1
ATOM 828 O O . LYS A 1 105 ? -10.580 -17.143 46.521 1.00 58.88 105 LYS A O 1
ATOM 833 N N . GLY A 1 106 ? -9.627 -15.091 46.574 1.00 56.59 106 GLY A N 1
ATOM 834 C CA . GLY A 1 106 ? -9.033 -15.168 47.913 1.00 56.59 106 GLY A CA 1
ATOM 835 C C . GLY A 1 106 ? -9.921 -15.759 49.016 1.00 56.59 106 GLY A C 1
ATOM 836 O O . GLY A 1 106 ? -9.378 -16.281 49.985 1.00 56.59 106 GLY A O 1
ATOM 837 N N . SER A 1 107 ? -11.255 -15.776 48.866 1.00 59.09 107 SER A N 1
ATOM 838 C CA . SER A 1 107 ? -12.143 -16.442 49.831 1.00 59.09 107 SER A CA 1
ATOM 839 C C . SER A 1 107 ? -11.947 -17.964 49.872 1.00 59.09 107 SER A C 1
ATOM 841 O O . SER A 1 107 ? -11.779 -18.507 50.958 1.00 59.09 107 SER A O 1
ATOM 843 N N . LYS A 1 108 ? -11.853 -18.651 48.720 1.00 63.12 108 LYS A N 1
ATOM 844 C CA . LYS A 1 108 ? -11.631 -20.111 48.684 1.00 63.12 108 LYS A CA 1
ATOM 845 C C . LYS A 1 108 ? -10.210 -20.485 49.099 1.00 63.12 108 LYS A C 1
ATOM 847 O O . LYS A 1 108 ? -10.004 -21.541 49.683 1.00 63.12 108 LYS A O 1
ATOM 852 N N . TYR A 1 109 ? -9.226 -19.625 48.825 1.00 70.50 109 TYR A N 1
ATOM 853 C CA . TYR A 1 109 ? -7.857 -19.837 49.303 1.00 70.50 109 TYR A CA 1
ATOM 854 C C . TYR A 1 109 ? -7.789 -19.749 50.832 1.00 70.50 109 TYR A C 1
ATOM 856 O O . TYR A 1 109 ? -7.179 -20.603 51.472 1.00 70.50 109 TYR A O 1
ATOM 864 N N . ASN A 1 110 ? -8.462 -18.760 51.426 1.00 70.88 110 ASN A N 1
ATOM 865 C CA . ASN A 1 110 ? -8.536 -18.623 52.879 1.00 70.88 110 ASN A CA 1
ATOM 866 C C . ASN A 1 110 ? -9.290 -19.788 53.530 1.00 70.88 110 ASN A C 1
ATOM 868 O O . ASN A 1 110 ? -8.858 -20.274 54.575 1.00 70.88 110 ASN A O 1
ATOM 872 N N . GLU A 1 111 ? -10.346 -20.284 52.888 1.00 74.56 111 GLU A N 1
ATOM 873 C CA . GLU A 1 111 ? -11.089 -21.461 53.335 1.00 74.56 111 GLU A CA 1
ATOM 874 C C . GLU A 1 111 ? -10.212 -22.725 53.309 1.00 74.56 111 GLU A C 1
ATOM 876 O O . GLU A 1 111 ? -10.031 -23.365 54.345 1.00 74.56 111 GLU A O 1
ATOM 881 N N . ILE A 1 112 ? -9.539 -23.012 52.188 1.00 78.50 112 ILE A N 1
ATOM 882 C CA . ILE A 1 112 ? -8.608 -24.150 52.063 1.00 78.50 112 ILE A CA 1
ATOM 883 C C . ILE A 1 112 ? -7.447 -24.025 53.066 1.00 78.50 112 ILE A C 1
ATOM 885 O O . ILE A 1 112 ? -7.082 -24.998 53.726 1.00 78.50 112 ILE A O 1
ATOM 889 N N . ARG A 1 113 ? -6.897 -22.819 53.257 1.00 76.19 113 ARG A N 1
ATOM 890 C CA . ARG A 1 113 ? -5.837 -22.548 54.242 1.00 76.19 113 ARG A CA 1
ATOM 891 C C . ARG A 1 113 ? -6.312 -22.747 55.685 1.00 76.19 113 ARG A C 1
ATOM 893 O O . ARG A 1 113 ? -5.514 -23.146 56.535 1.00 76.19 113 ARG A O 1
ATOM 900 N N . SER A 1 114 ? -7.574 -22.445 55.989 1.00 76.19 114 SER A N 1
ATOM 901 C CA . SER A 1 114 ? -8.160 -22.677 57.316 1.00 76.19 114 SER A CA 1
ATOM 902 C C . SER A 1 114 ? -8.360 -24.171 57.590 1.00 76.19 114 SER A C 1
ATOM 904 O O . SER A 1 114 ? -7.955 -24.656 58.647 1.00 76.19 114 SER A O 1
ATOM 906 N N . GLN A 1 115 ? -8.844 -24.927 56.599 1.00 82.12 115 GLN A N 1
ATOM 907 C CA . GLN A 1 115 ? -9.007 -26.379 56.694 1.00 82.12 115 GLN A CA 1
ATOM 908 C C . GLN A 1 115 ? -7.659 -27.093 56.869 1.00 82.12 115 GLN A C 1
ATOM 910 O O . GLN A 1 115 ? -7.518 -27.932 57.757 1.00 82.12 115 GLN A O 1
ATOM 915 N N . LEU A 1 116 ? -6.632 -26.704 56.105 1.00 79.31 116 LEU A N 1
ATOM 916 C CA . LEU A 1 116 ? -5.277 -27.254 56.240 1.00 79.31 116 LEU A CA 1
ATOM 917 C C . LEU A 1 116 ? -4.664 -26.994 57.622 1.00 79.31 116 LEU A C 1
ATOM 919 O O . LEU A 1 116 ? -4.033 -27.886 58.189 1.00 79.31 116 LEU A O 1
ATOM 923 N N . ARG A 1 117 ? -4.877 -25.803 58.200 1.00 76.69 117 ARG A N 1
ATOM 924 C CA . ARG A 1 117 ? -4.419 -25.500 59.566 1.00 76.69 117 ARG A CA 1
ATOM 925 C C . ARG A 1 117 ? -5.111 -26.366 60.615 1.00 76.69 117 ARG A C 1
ATOM 927 O O . ARG A 1 117 ? -4.428 -26.876 61.500 1.00 76.69 117 ARG A O 1
ATOM 934 N N . ASN A 1 118 ? -6.417 -26.591 60.484 1.00 76.12 118 ASN A N 1
ATOM 935 C CA . ASN A 1 118 ? -7.160 -27.457 61.401 1.00 76.12 118 ASN A CA 1
ATOM 936 C C . ASN A 1 118 ? -6.700 -28.921 61.316 1.00 76.12 118 ASN A C 1
ATOM 938 O O . ASN A 1 118 ? -6.531 -29.566 62.349 1.00 76.12 118 ASN A O 1
ATOM 942 N N . ILE A 1 119 ? -6.409 -29.431 60.114 1.00 81.25 119 ILE A N 1
ATOM 943 C CA . ILE A 1 119 ? -5.883 -30.795 59.931 1.00 81.25 119 ILE A CA 1
ATOM 944 C C . ILE A 1 119 ? -4.499 -30.945 60.578 1.00 81.25 119 ILE A C 1
ATOM 946 O O . ILE A 1 119 ? -4.258 -31.916 61.295 1.00 81.25 119 ILE A O 1
ATOM 950 N N . ILE A 1 120 ? -3.591 -29.985 60.365 1.00 77.38 120 ILE A N 1
ATOM 951 C CA . ILE A 1 120 ? -2.248 -30.011 60.969 1.00 77.38 120 ILE A CA 1
ATOM 952 C C . ILE A 1 120 ? -2.339 -29.938 62.497 1.00 77.38 120 ILE A C 1
ATOM 954 O O . ILE A 1 120 ? -1.624 -30.661 63.194 1.00 77.38 120 ILE A O 1
ATOM 958 N N . HIS A 1 121 ? -3.226 -29.095 63.030 1.00 70.12 121 HIS A N 1
ATOM 959 C CA . HIS A 1 121 ? -3.376 -28.954 64.472 1.00 70.12 121 HIS A CA 1
ATOM 960 C C . HIS A 1 121 ? -3.947 -30.220 65.122 1.00 70.12 121 HIS A C 1
ATOM 962 O O . HIS A 1 121 ? -3.429 -30.648 66.155 1.00 70.12 121 HIS A O 1
ATOM 968 N N . ASN A 1 122 ? -4.939 -30.859 64.494 1.00 67.44 122 ASN A N 1
ATOM 969 C CA . ASN A 1 122 ? -5.489 -32.127 64.973 1.00 67.44 122 ASN A CA 1
ATOM 970 C C . ASN A 1 122 ? -4.478 -33.272 64.869 1.00 67.44 122 ASN A C 1
ATOM 972 O O . ASN A 1 122 ? -4.353 -34.039 65.817 1.00 67.44 122 ASN A O 1
ATOM 976 N N . LYS A 1 123 ? -3.680 -33.356 63.796 1.00 62.97 123 LYS A N 1
ATOM 977 C CA . LYS A 1 123 ? -2.611 -34.367 63.710 1.00 62.97 123 LYS A CA 1
ATOM 978 C C . LYS A 1 123 ? -1.556 -34.213 64.807 1.00 62.97 123 LYS A C 1
ATOM 980 O O . LYS A 1 123 ? -1.079 -35.218 65.313 1.00 62.97 123 LYS A O 1
ATOM 985 N N . LYS A 1 124 ? -1.222 -32.984 65.218 1.00 59.06 124 LYS A N 1
ATOM 986 C CA . LYS A 1 124 ? -0.298 -32.751 66.343 1.00 59.06 124 LYS A CA 1
ATOM 987 C C . LYS A 1 124 ? -0.861 -33.167 67.706 1.00 59.06 124 LYS A C 1
ATOM 989 O O . LYS A 1 124 ? -0.071 -33.473 68.587 1.00 59.06 124 LYS A O 1
ATOM 994 N N . LYS A 1 125 ? -2.185 -33.189 67.886 1.00 57.00 125 LYS A N 1
ATOM 995 C CA . LYS A 1 125 ? -2.827 -33.649 69.131 1.00 57.00 125 LYS A CA 1
ATOM 996 C C . LYS A 1 125 ? -2.937 -35.171 69.252 1.00 57.00 125 LYS A C 1
ATOM 998 O O . LYS A 1 125 ? -3.143 -35.648 70.351 1.00 57.00 125 LYS A O 1
ATOM 1003 N N . VAL A 1 126 ? -2.824 -35.911 68.148 1.00 54.19 126 VAL A N 1
ATOM 1004 C CA . VAL A 1 126 ? -2.945 -37.385 68.125 1.00 54.19 126 VAL A CA 1
ATOM 1005 C C . VAL A 1 126 ? -1.591 -38.082 68.361 1.00 54.19 126 VAL A C 1
ATOM 1007 O O . VAL A 1 126 ? -1.543 -39.293 68.523 1.00 54.19 126 VAL A O 1
ATOM 1010 N N . ILE A 1 127 ? -0.484 -37.328 68.369 1.00 52.69 127 ILE A N 1
ATOM 1011 C CA . ILE A 1 127 ? 0.890 -37.849 68.535 1.00 52.69 127 ILE A CA 1
ATOM 1012 C C . ILE A 1 127 ? 1.441 -37.565 69.958 1.00 52.69 127 ILE A C 1
ATOM 1014 O O . ILE A 1 127 ? 2.601 -37.846 70.242 1.00 52.69 127 ILE A O 1
ATOM 1018 N N . LEU A 1 128 ? 0.616 -37.027 70.863 1.00 44.75 128 LEU A N 1
ATOM 1019 C CA . LEU A 1 128 ? 0.880 -36.929 72.307 1.00 44.75 128 LEU A CA 1
ATOM 1020 C C . LEU A 1 128 ? -0.064 -37.876 73.045 1.00 44.75 128 LEU A C 1
ATOM 1022 O O . LEU A 1 128 ? 0.393 -38.476 74.038 1.00 44.75 128 LEU A O 1
#

Sequence (128 aa):
MKNEIEMSSKTKLAANSFTRSFIITAAVPFFIVGLPLFVLSIISIYFGKNSVVHHPEVIIRLLSLSPMINSLIIIFVISSNRKMFFKFIKKLIGKCNTPSVKIIKGSKYNEIRSQLRNIIHNKKKVIL

Radius of gyration: 32.48 Å; chains: 1; bounding box: 50×73×96 Å

Organism: Strongyloides venezuelensis (NCBI:txid75913)

Foldseek 3Di:
DDPPPPDDPVVVVVVVLVVVLVCCLVVVLCVQQVVVVVVLVVCCVPVHPPPDVCSVVVNVVSVVCSVVVSVVSCCPSPPVNVVVVVVVVCVVVVVVPDDPPPPPPVVVVVVVVVVVVVVVVVVVVVVD